Protein AF-A0A2D9LVG5-F1 (afdb_monomer)

Solvent-accessible surface area (backbone atoms only — not comparable to full-atom values): 4808 Å² total; per-residue (Å²): 133,91,82,50,67,48,72,52,91,56,69,83,77,86,56,97,64,73,81,62,81,56,62,69,61,49,50,52,51,52,55,50,40,47,76,71,63,34,55,28,38,30,35,50,48,58,34,73,47,58,94,80,75,43,75,42,57,37,68,70,62,54,69,75,56,94,63,94,74,41,44,82,44,74,46,132

Mean predicted aligned error: 7.35 Å

Secondary structure (DSSP, 8-state):
----EEE----TTSSSS-SS--HHHHHHHHHHHHHTT-SEEEEESEEEEGGGTEEEEHHHHHTTS--SSPEEEEE-

Sequence (76 aa):
MIKFGVCLPSFQGASSRPHTIDFDGLESIALRAEELGCDSLWAADHVMLRREGGMHEVGRILAHWHLPRAAFVWAL

Nearest PDB structures (foldseek):
  8cbb-assembly1_B  TM=6.497E-01  e=3.337E-01  Enhygromyxa salina
  2zic-assembly1_A  TM=5.240E-01  e=1.598E+00  unclassified
  3k9w-assembly1_A  TM=3.822E-01  e=4.382E-01  Burkholderia pseudomallei 1710b
  8xsv-assembly1_E  TM=3.902E-01  e=1.493E+00  Helicobacter pylori 26695
  5lgv-assembly1_B  TM=5.472E-01  e=4.752E+00  Streptomyces coelicolor A3(2)

Foldseek 3Di:
DDAAEEEQPLDQPPDPDDNDDPLVVSLVVLVVCLVVPHQAYEYEQWHADPDVRDIDGVVVSCVPHDRPHHDYDYDD

Structure (mmCIF, N/CA/C/O backbone):
data_AF-A0A2D9LVG5-F1
#
_entry.id   AF-A0A2D9LVG5-F1
#
loop_
_atom_site.group_PDB
_atom_site.id
_atom_site.type_symbol
_atom_site.label_atom_id
_atom_site.label_alt_id
_atom_site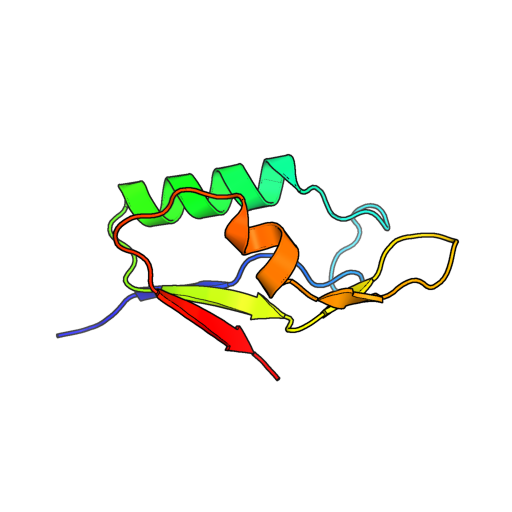.label_comp_id
_atom_site.label_asym_id
_atom_site.label_entity_id
_atom_site.label_seq_id
_atom_site.pdbx_PDB_ins_code
_atom_site.Cartn_x
_atom_site.Cartn_y
_atom_site.Cartn_z
_atom_site.occupancy
_atom_s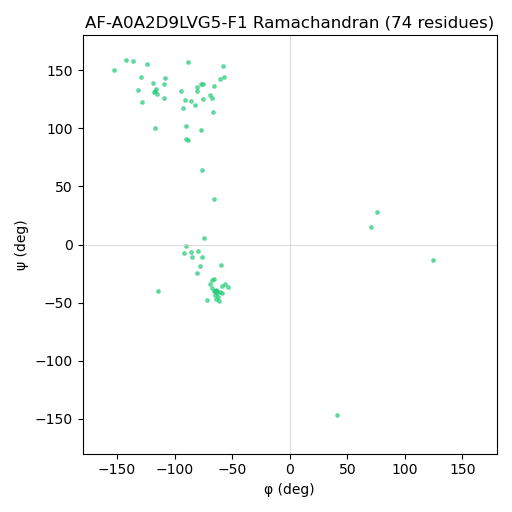ite.B_iso_or_equiv
_atom_site.auth_seq_id
_atom_site.auth_comp_id
_atom_site.auth_asym_id
_atom_site.auth_atom_id
_atom_site.pdbx_PDB_model_num
ATOM 1 N N . MET A 1 1 ? -4.904 -6.971 22.769 1.00 75.38 1 MET A N 1
ATOM 2 C CA . MET A 1 1 ? -5.753 -6.971 21.558 1.00 75.38 1 MET A CA 1
ATOM 3 C C . MET A 1 1 ? -4.860 -7.318 20.378 1.00 75.38 1 MET A C 1
ATOM 5 O O . MET A 1 1 ? -3.736 -6.830 20.359 1.00 75.38 1 MET A O 1
ATOM 9 N N . ILE A 1 2 ? -5.293 -8.205 19.483 1.00 87.19 2 ILE A N 1
ATOM 10 C CA . ILE A 1 2 ? -4.497 -8.614 18.312 1.00 87.19 2 ILE A CA 1
ATOM 11 C C . ILE A 1 2 ? -4.572 -7.498 17.265 1.00 87.19 2 ILE A C 1
ATOM 13 O O . ILE A 1 2 ? -5.646 -6.934 17.078 1.00 87.19 2 ILE A O 1
ATOM 17 N N . LYS A 1 3 ? -3.439 -7.183 16.629 1.00 89.06 3 LYS A N 1
ATOM 18 C CA . LYS A 1 3 ? -3.347 -6.234 15.515 1.00 89.06 3 LYS A CA 1
ATOM 19 C C . LYS A 1 3 ? -3.091 -6.978 14.213 1.00 89.06 3 LYS A C 1
ATOM 21 O O . LYS A 1 3 ? -2.329 -7.946 14.214 1.00 89.06 3 LYS A O 1
ATOM 26 N N . PHE A 1 4 ? -3.687 -6.511 13.124 1.00 89.94 4 PHE A N 1
ATOM 27 C CA . PHE A 1 4 ? -3.533 -7.103 11.798 1.00 89.94 4 PHE A CA 1
ATOM 28 C C . PHE A 1 4 ? -2.887 -6.108 10.838 1.00 89.94 4 PHE A C 1
ATOM 30 O O . PHE A 1 4 ? -3.299 -4.955 10.753 1.00 89.94 4 PHE A O 1
ATOM 37 N N . GLY A 1 5 ? -1.866 -6.559 10.113 1.00 89.94 5 GLY A N 1
ATOM 38 C CA . GLY A 1 5 ? -1.182 -5.769 9.095 1.00 89.94 5 GLY A CA 1
ATOM 39 C C . GLY A 1 5 ? -1.186 -6.469 7.744 1.00 89.94 5 GLY A C 1
ATOM 40 O O . GLY A 1 5 ? -1.288 -7.695 7.676 1.00 89.94 5 GLY A O 1
ATOM 41 N N . VAL A 1 6 ? -1.062 -5.686 6.676 1.00 89.88 6 VAL A N 1
ATOM 42 C CA . VAL A 1 6 ? -0.961 -6.188 5.300 1.00 89.88 6 VAL A CA 1
ATOM 43 C C . VAL A 1 6 ? 0.405 -5.828 4.735 1.00 89.88 6 VAL A C 1
ATOM 45 O O . VAL A 1 6 ? 0.810 -4.672 4.786 1.00 89.88 6 VAL A O 1
ATOM 48 N N . CYS A 1 7 ? 1.104 -6.818 4.180 1.00 87.81 7 CYS A N 1
ATOM 49 C CA . CYS A 1 7 ? 2.320 -6.600 3.403 1.00 87.81 7 CYS A CA 1
ATOM 50 C C . CYS A 1 7 ? 1.955 -6.467 1.925 1.00 87.81 7 CYS A C 1
ATOM 52 O O . CYS A 1 7 ? 1.390 -7.387 1.328 1.00 87.81 7 CYS A O 1
ATOM 54 N N . LEU A 1 8 ? 2.244 -5.302 1.355 1.00 84.75 8 LEU A N 1
ATOM 55 C CA . LEU A 1 8 ? 2.033 -5.000 -0.046 1.00 84.75 8 LEU A CA 1
ATOM 56 C C . LEU A 1 8 ? 2.956 -5.877 -0.903 1.00 84.75 8 LEU A C 1
ATOM 58 O O . LEU A 1 8 ? 4.139 -6.019 -0.585 1.00 84.75 8 LEU A O 1
ATOM 62 N N . PRO A 1 9 ? 2.455 -6.464 -2.004 1.00 78.38 9 PRO A N 1
ATOM 63 C CA . PRO A 1 9 ? 3.242 -7.345 -2.860 1.00 78.38 9 PRO A CA 1
ATOM 64 C C . PRO A 1 9 ? 4.217 -6.551 -3.752 1.00 78.38 9 PRO A C 1
ATOM 66 O O . PRO A 1 9 ? 4.116 -6.566 -4.976 1.00 78.38 9 PRO A O 1
ATOM 69 N N . SER A 1 10 ? 5.177 -5.854 -3.138 1.00 70.81 10 SER A N 1
ATOM 70 C CA . SER A 1 10 ? 6.195 -5.029 -3.803 1.00 70.81 10 SER A CA 1
ATOM 71 C C . SER A 1 10 ? 7.436 -5.819 -4.246 1.00 70.81 10 SER A C 1
ATOM 73 O O . SER A 1 10 ? 8.309 -5.276 -4.924 1.00 70.81 10 SER A O 1
ATOM 75 N N . PHE A 1 11 ? 7.531 -7.104 -3.881 1.00 65.00 11 PHE A N 1
ATOM 76 C CA . PHE A 1 11 ? 8.663 -7.969 -4.215 1.00 65.00 11 PHE A CA 1
ATOM 77 C C . PHE A 1 11 ? 8.602 -8.445 -5.668 1.00 65.00 11 PHE A C 1
ATOM 79 O O . PHE A 1 11 ? 7.950 -9.434 -6.013 1.00 65.00 11 PHE A O 1
ATOM 86 N N . GLN A 1 12 ? 9.359 -7.765 -6.522 1.00 58.53 12 GLN A N 1
ATOM 87 C CA . GLN A 1 12 ? 9.708 -8.273 -7.841 1.00 58.53 12 GLN A CA 1
ATOM 88 C C . GLN A 1 12 ? 10.629 -9.501 -7.693 1.00 58.53 12 GLN A C 1
ATOM 90 O O . GLN A 1 12 ? 11.756 -9.368 -7.229 1.00 58.53 12 GLN A O 1
ATOM 95 N N . GLY A 1 13 ? 10.160 -10.694 -8.084 1.00 50.34 13 GLY A N 1
ATOM 96 C CA . GLY A 1 13 ? 10.993 -11.908 -8.188 1.00 50.34 13 GLY A CA 1
ATOM 97 C C . GLY A 1 13 ? 10.533 -13.137 -7.393 1.00 50.34 13 GLY A C 1
ATOM 98 O O . GLY A 1 13 ? 10.995 -14.235 -7.682 1.00 50.34 13 GLY A O 1
ATOM 99 N N . ALA A 1 14 ? 9.591 -13.000 -6.454 1.00 51.31 14 ALA A N 1
ATOM 100 C CA . ALA A 1 14 ? 9.027 -14.141 -5.713 1.00 51.31 14 ALA A CA 1
ATOM 101 C C . ALA A 1 14 ? 7.777 -14.761 -6.381 1.00 51.31 14 ALA A C 1
ATOM 103 O O . ALA A 1 14 ? 7.212 -15.726 -5.872 1.00 51.31 14 ALA A O 1
ATOM 104 N N . SER A 1 15 ? 7.326 -14.213 -7.518 1.00 52.78 15 SER A N 1
ATOM 105 C CA . SER A 1 15 ? 6.170 -14.712 -8.275 1.00 52.78 15 SER A CA 1
ATOM 106 C C . SER A 1 15 ? 6.449 -14.741 -9.782 1.00 52.78 15 SER A C 1
ATOM 108 O O . SER A 1 15 ? 7.302 -14.009 -10.276 1.00 52.78 15 SER A O 1
ATOM 110 N N . SER A 1 16 ? 5.706 -15.570 -10.519 1.00 52.09 16 SER A N 1
ATOM 111 C CA . SER A 1 16 ? 5.801 -15.753 -11.979 1.00 5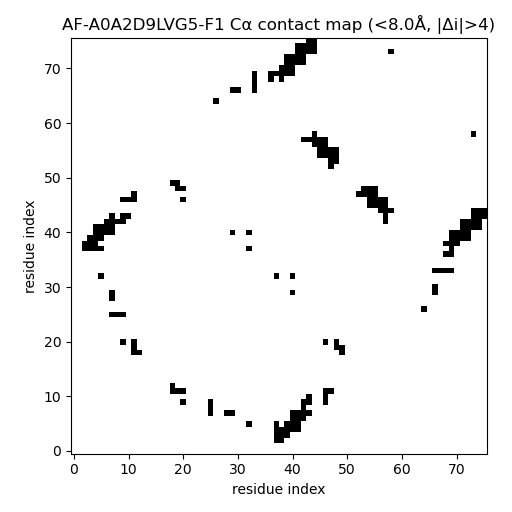2.09 16 SER A CA 1
ATOM 112 C C . SER A 1 16 ? 5.203 -14.608 -12.818 1.00 52.09 16 SER A C 1
ATOM 114 O O . SER A 1 16 ? 5.084 -14.729 -14.037 1.00 52.09 16 SER A O 1
ATOM 116 N N . ARG A 1 17 ? 4.771 -13.518 -12.176 1.00 52.19 17 ARG A N 1
ATOM 117 C CA . ARG A 1 17 ? 4.091 -12.373 -12.802 1.00 52.19 17 ARG A CA 1
ATOM 118 C C . ARG A 1 17 ? 5.100 -11.326 -13.304 1.00 52.19 17 ARG A C 1
ATOM 120 O O . ARG A 1 17 ? 6.245 -11.341 -12.857 1.00 52.19 17 ARG A O 1
ATOM 127 N N . PRO A 1 18 ? 4.722 -10.474 -14.282 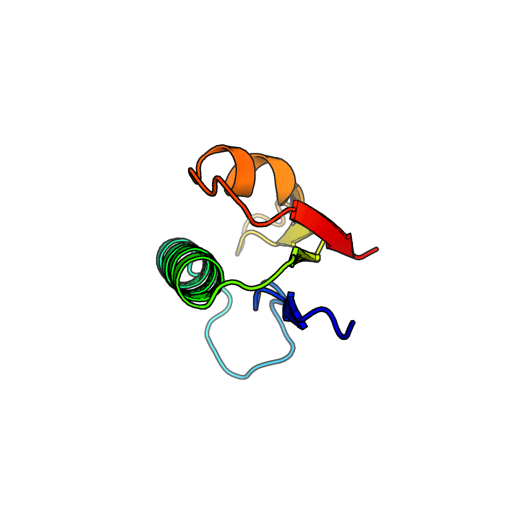1.00 52.69 18 PRO A N 1
ATOM 128 C CA . PRO A 1 18 ? 5.678 -9.672 -15.045 1.00 52.69 18 PRO A CA 1
ATOM 129 C C . PRO A 1 18 ? 6.531 -8.762 -14.156 1.00 52.69 18 PRO A C 1
ATOM 131 O O . PRO A 1 18 ? 6.092 -8.340 -13.092 1.00 52.69 18 PRO A O 1
ATOM 134 N N . HIS A 1 19 ? 7.735 -8.442 -14.647 1.00 58.31 19 HIS A N 1
ATOM 135 C CA . HIS A 1 19 ? 8.777 -7.610 -14.021 1.00 58.31 19 HIS A CA 1
ATOM 136 C C . HIS A 1 19 ? 8.392 -6.118 -13.848 1.00 58.31 19 HIS A C 1
ATOM 138 O O . HIS A 1 19 ? 9.186 -5.200 -14.086 1.00 58.31 19 HIS A O 1
ATOM 144 N N . THR A 1 20 ? 7.138 -5.858 -13.495 1.00 64.19 20 THR A N 1
ATOM 145 C CA . THR A 1 20 ? 6.542 -4.547 -13.288 1.00 64.19 20 THR A CA 1
ATOM 146 C C . THR A 1 20 ? 5.786 -4.509 -11.993 1.00 64.19 20 THR A C 1
ATOM 148 O O . THR A 1 20 ? 4.937 -5.361 -11.746 1.00 64.19 20 THR A O 1
ATOM 151 N N . ILE A 1 21 ? 6.030 -3.454 -11.232 1.00 72.69 21 ILE A N 1
ATOM 152 C CA . ILE A 1 21 ? 5.172 -3.110 -10.113 1.00 72.69 21 ILE A CA 1
ATOM 153 C C . ILE A 1 21 ? 3.894 -2.501 -10.668 1.00 72.69 21 ILE A C 1
ATOM 155 O O . ILE A 1 21 ? 3.933 -1.561 -11.461 1.00 72.69 21 ILE A O 1
ATOM 159 N N . ASP A 1 22 ? 2.780 -3.090 -10.261 1.00 78.31 22 ASP A N 1
ATOM 160 C CA . ASP A 1 22 ? 1.434 -2.611 -10.531 1.00 78.31 22 ASP A CA 1
ATOM 161 C C . ASP A 1 22 ? 1.031 -1.636 -9.419 1.00 78.31 22 ASP A C 1
ATOM 163 O O . ASP A 1 22 ? 0.539 -2.051 -8.372 1.00 78.31 22 ASP A O 1
ATOM 167 N N . PHE A 1 23 ? 1.325 -0.348 -9.610 1.00 79.44 23 PHE A N 1
ATOM 168 C CA . PHE A 1 23 ? 1.062 0.679 -8.598 1.00 79.44 23 PHE A CA 1
ATOM 169 C C . PHE A 1 23 ? -0.429 0.831 -8.289 1.00 79.44 23 PHE A C 1
ATOM 171 O O . PHE A 1 23 ? -0.779 0.924 -7.115 1.00 79.44 23 PHE A O 1
ATOM 178 N N . ASP A 1 24 ? -1.288 0.768 -9.307 1.00 82.94 24 ASP A N 1
ATOM 179 C CA . ASP A 1 24 ? -2.744 0.848 -9.146 1.00 82.94 24 ASP A CA 1
ATOM 180 C C . ASP A 1 24 ? -3.265 -0.361 -8.349 1.00 82.94 24 ASP A C 1
ATOM 182 O O . ASP A 1 24 ? -4.109 -0.234 -7.458 1.00 82.94 24 ASP A O 1
ATOM 186 N N . GLY A 1 25 ? -2.710 -1.549 -8.611 1.00 84.38 25 GLY A N 1
ATOM 187 C CA . GLY A 1 25 ? -2.996 -2.753 -7.836 1.00 84.38 25 GLY A CA 1
ATOM 188 C C . GLY A 1 25 ? -2.555 -2.644 -6.373 1.00 84.38 25 GLY A C 1
ATOM 189 O O . GLY A 1 25 ? -3.295 -3.054 -5.475 1.00 84.38 25 GLY A O 1
ATOM 190 N N . LEU A 1 26 ? -1.378 -2.068 -6.105 1.00 85.56 26 LEU A N 1
ATOM 191 C CA . LEU A 1 26 ? -0.915 -1.836 -4.734 1.00 85.56 26 LEU A CA 1
ATOM 192 C C . LEU A 1 26 ? -1.797 -0.816 -3.995 1.00 85.56 26 LEU A C 1
ATOM 194 O O . LEU A 1 26 ? -2.120 -1.043 -2.827 1.00 85.56 26 LEU A O 1
ATOM 198 N N . GLU A 1 27 ? -2.225 0.255 -4.668 1.00 87.62 27 GLU A N 1
ATOM 199 C CA . GLU A 1 27 ? -3.142 1.254 -4.106 1.00 87.62 27 GLU A CA 1
ATOM 200 C C . GLU A 1 27 ? -4.493 0.625 -3.756 1.00 87.62 27 GLU A C 1
ATOM 202 O O . GLU A 1 27 ? -5.000 0.799 -2.647 1.00 87.62 27 GLU A O 1
ATOM 207 N N . SER A 1 28 ? -5.047 -0.188 -4.660 1.00 89.75 28 SER A N 1
ATOM 208 C CA . SER A 1 28 ? -6.302 -0.903 -4.425 1.00 89.75 28 SER A CA 1
ATOM 209 C C . SER A 1 28 ? -6.228 -1.824 -3.199 1.00 89.75 28 SER A C 1
ATOM 211 O O . SER A 1 28 ? -7.160 -1.852 -2.392 1.00 89.75 28 SER A O 1
ATOM 213 N N . ILE A 1 29 ? -5.112 -2.538 -3.008 1.00 90.00 29 ILE A N 1
ATOM 214 C CA . ILE A 1 29 ? -4.889 -3.376 -1.818 1.00 90.00 29 ILE A CA 1
ATOM 215 C C . ILE A 1 29 ? -4.815 -2.515 -0.552 1.00 90.00 29 ILE A C 1
ATOM 217 O O . ILE A 1 29 ? -5.410 -2.875 0.465 1.00 90.00 29 ILE A O 1
ATOM 221 N N . ALA A 1 30 ? -4.103 -1.389 -0.607 1.00 89.56 30 ALA A N 1
ATOM 222 C CA . ALA A 1 30 ? -3.932 -0.492 0.529 1.00 89.56 30 ALA A CA 1
ATOM 223 C C . ALA A 1 30 ? -5.267 0.124 0.982 1.00 89.56 30 ALA A C 1
ATOM 225 O O . ALA A 1 30 ? -5.604 0.057 2.165 1.00 89.56 30 ALA A O 1
ATOM 226 N N . LEU A 1 31 ? -6.070 0.628 0.040 1.00 91.06 31 LEU A N 1
ATOM 227 C CA . LEU A 1 31 ? -7.421 1.133 0.302 1.00 91.06 31 LEU A CA 1
ATOM 228 C C . LEU A 1 31 ? -8.327 0.037 0.873 1.00 91.06 31 LEU A C 1
ATOM 230 O O . LEU A 1 31 ? -9.071 0.267 1.825 1.00 91.06 31 LEU A O 1
ATOM 234 N N . ARG A 1 32 ? -8.231 -1.191 0.354 1.00 93.19 32 ARG A N 1
ATOM 235 C CA . ARG A 1 32 ? -9.031 -2.302 0.873 1.00 93.19 32 ARG A CA 1
ATOM 236 C C . ARG A 1 32 ? -8.634 -2.702 2.296 1.00 93.19 32 ARG A C 1
ATOM 238 O O . ARG A 1 32 ? -9.502 -3.049 3.093 1.00 93.19 32 ARG A O 1
ATOM 245 N N . ALA A 1 33 ? -7.345 -2.672 2.626 1.00 91.50 33 ALA A N 1
ATOM 246 C CA . ALA A 1 33 ? -6.864 -2.937 3.982 1.00 91.50 33 ALA A CA 1
ATOM 247 C C . ALA A 1 33 ? -7.366 -1.877 4.978 1.00 91.50 33 ALA A C 1
ATOM 249 O O . ALA A 1 33 ? -7.771 -2.216 6.091 1.00 91.50 33 ALA A O 1
ATOM 250 N N . GLU A 1 34 ? -7.406 -0.615 4.552 1.00 90.06 34 GLU A N 1
ATOM 251 C CA . GLU A 1 34 ? -7.971 0.500 5.314 1.00 90.06 34 GLU A CA 1
ATOM 252 C C . GLU A 1 34 ? -9.472 0.291 5.594 1.00 90.06 34 GLU A C 1
ATOM 254 O O . GLU A 1 34 ? -9.904 0.366 6.746 1.00 90.06 34 GLU A O 1
ATOM 259 N N . GLU A 1 35 ? -10.262 -0.060 4.571 1.00 92.25 35 GLU A N 1
ATOM 260 C CA . GLU A 1 35 ? -11.695 -0.373 4.710 1.00 92.25 35 GLU A CA 1
ATOM 261 C C . GLU A 1 35 ? -11.965 -1.532 5.679 1.00 92.25 35 GLU A C 1
ATOM 263 O O . GLU A 1 35 ? -12.970 -1.539 6.391 1.00 92.25 35 GLU A O 1
ATOM 268 N N . LEU A 1 36 ? -11.074 -2.526 5.703 1.00 93.06 36 LEU A N 1
ATOM 269 C CA . LEU A 1 36 ? -11.166 -3.689 6.588 1.00 93.06 36 LEU A CA 1
ATOM 270 C C . LEU A 1 36 ? -10.679 -3.400 8.015 1.00 93.06 36 LEU A C 1
ATOM 272 O O . LEU A 1 36 ? -10.811 -4.257 8.889 1.00 93.06 36 LEU A O 1
ATOM 276 N N . GLY A 1 37 ? -10.142 -2.204 8.267 1.00 91.56 37 GLY A N 1
ATOM 277 C CA . GLY A 1 37 ? -9.664 -1.785 9.578 1.00 91.56 37 GLY A CA 1
ATOM 278 C C . GLY A 1 37 ? -8.322 -2.396 9.976 1.00 91.56 37 GLY A C 1
ATOM 279 O O . GLY A 1 37 ? -8.079 -2.555 11.171 1.00 91.56 37 GLY A O 1
ATOM 280 N N . CYS A 1 38 ? -7.460 -2.743 9.013 1.00 91.62 38 CYS A N 1
ATOM 281 C CA . CYS A 1 38 ? -6.091 -3.167 9.306 1.00 91.62 38 CYS A CA 1
ATOM 282 C C . CYS A 1 38 ? -5.307 -2.050 10.019 1.00 91.62 38 CYS A C 1
ATOM 284 O O . CYS A 1 38 ? -5.442 -0.870 9.708 1.00 91.62 38 CYS A O 1
ATOM 286 N N . ASP A 1 39 ? -4.458 -2.430 10.972 1.00 90.44 39 ASP A N 1
ATOM 287 C CA . ASP A 1 39 ? -3.701 -1.502 11.816 1.00 90.44 39 ASP A CA 1
ATOM 288 C C . ASP A 1 39 ? -2.445 -0.949 11.125 1.00 90.44 39 ASP A C 1
ATOM 290 O O . ASP A 1 39 ? -1.918 0.091 11.523 1.00 90.44 39 ASP A O 1
ATOM 294 N N . SER A 1 40 ? -1.903 -1.675 10.143 1.00 89.25 40 SER A N 1
ATOM 295 C CA . SER A 1 40 ? -0.647 -1.303 9.485 1.00 89.25 40 SER A CA 1
ATOM 296 C C . SER A 1 40 ? -0.540 -1.810 8.053 1.00 89.25 40 SER A C 1
ATOM 298 O O . SER A 1 40 ? -1.048 -2.882 7.711 1.00 89.25 40 SER A O 1
ATOM 300 N N . LEU A 1 41 ? 0.186 -1.049 7.240 1.00 88.50 41 LEU A N 1
ATOM 301 C CA . LEU A 1 41 ? 0.612 -1.424 5.900 1.00 88.50 41 LEU A CA 1
ATOM 302 C C . LEU A 1 41 ? 2.129 -1.516 5.856 1.00 88.50 41 LEU A C 1
ATOM 304 O O . LEU A 1 41 ? 2.830 -0.635 6.350 1.00 88.50 41 LEU A O 1
ATOM 308 N N . TRP A 1 42 ? 2.618 -2.593 5.257 1.00 86.62 42 TRP A N 1
ATOM 309 C CA . TRP A 1 42 ? 4.032 -2.903 5.150 1.00 86.62 42 TRP A CA 1
ATOM 310 C C . TRP A 1 42 ? 4.414 -2.950 3.687 1.00 86.62 42 TRP A C 1
ATOM 312 O O . TRP A 1 42 ? 3.683 -3.502 2.869 1.00 86.62 42 TRP A O 1
ATOM 322 N N . ALA A 1 43 ? 5.570 -2.406 3.359 1.00 80.75 43 ALA A N 1
ATOM 323 C CA . ALA A 1 43 ? 6.156 -2.570 2.045 1.00 80.75 43 ALA A CA 1
ATOM 324 C C . ALA A 1 43 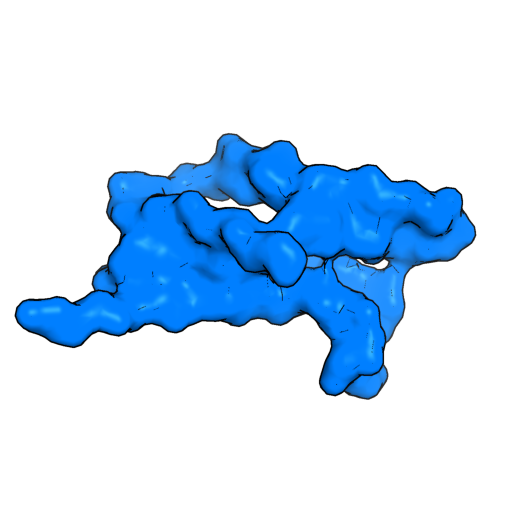? 7.668 -2.714 2.183 1.00 80.75 43 ALA A C 1
ATOM 326 O O . ALA A 1 43 ? 8.248 -2.312 3.197 1.00 80.75 43 ALA A O 1
ATOM 327 N N . ALA A 1 44 ? 8.297 -3.299 1.164 1.00 79.00 44 ALA A N 1
ATOM 328 C CA . ALA A 1 44 ? 9.748 -3.241 1.059 1.00 79.00 44 ALA A CA 1
ATOM 329 C C . ALA A 1 44 ? 10.189 -1.772 1.033 1.00 79.00 44 ALA A C 1
ATOM 331 O O . ALA A 1 44 ? 9.510 -0.943 0.432 1.00 79.00 44 ALA A O 1
ATOM 332 N N . ASP A 1 45 ? 11.325 -1.460 1.650 1.00 77.00 45 ASP A N 1
ATOM 333 C CA . ASP A 1 45 ? 11.866 -0.096 1.663 1.00 77.00 45 ASP A CA 1
ATOM 334 C C . ASP A 1 45 ? 12.068 0.464 0.242 1.00 77.00 45 ASP A C 1
ATOM 336 O O . ASP A 1 45 ? 11.814 1.633 -0.063 1.00 77.00 45 ASP A O 1
ATOM 340 N N . HIS A 1 46 ? 12.425 -0.438 -0.670 1.00 77.00 46 HIS A N 1
ATOM 341 C CA . HIS A 1 46 ? 12.743 -0.126 -2.043 1.00 77.00 46 HIS A CA 1
ATOM 342 C C . HIS A 1 46 ? 11.981 -0.997 -3.031 1.00 77.00 46 HIS A C 1
ATOM 344 O O . HIS A 1 46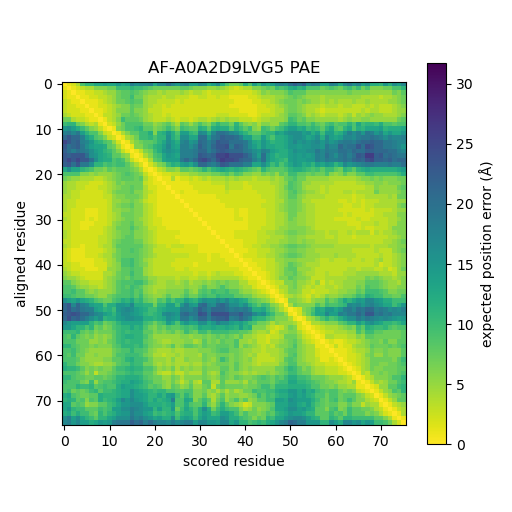 ? 11.785 -2.200 -2.846 1.00 77.00 46 HIS A O 1
ATOM 350 N N . VAL A 1 47 ? 11.622 -0.376 -4.146 1.00 73.94 47 VAL A N 1
ATOM 351 C CA . VAL A 1 47 ? 11.049 -1.034 -5.307 1.00 73.94 47 VAL A CA 1
ATOM 352 C C . VAL A 1 47 ? 11.958 -0.885 -6.518 1.00 73.94 47 VAL A C 1
ATOM 354 O O . VAL A 1 47 ? 12.403 0.212 -6.858 1.00 73.94 47 VAL A O 1
ATOM 357 N N . MET A 1 48 ? 12.205 -2.000 -7.202 1.00 69.50 48 MET A N 1
ATOM 358 C CA . MET A 1 48 ? 12.997 -2.020 -8.430 1.00 69.50 48 MET A CA 1
ATOM 359 C C . MET A 1 48 ? 12.121 -1.629 -9.621 1.00 69.50 48 MET A C 1
ATOM 361 O O . MET A 1 48 ? 11.137 -2.307 -9.938 1.00 69.50 48 MET A O 1
ATOM 365 N N . LEU A 1 49 ? 12.491 -0.551 -10.310 1.00 64.69 49 LEU A N 1
ATOM 366 C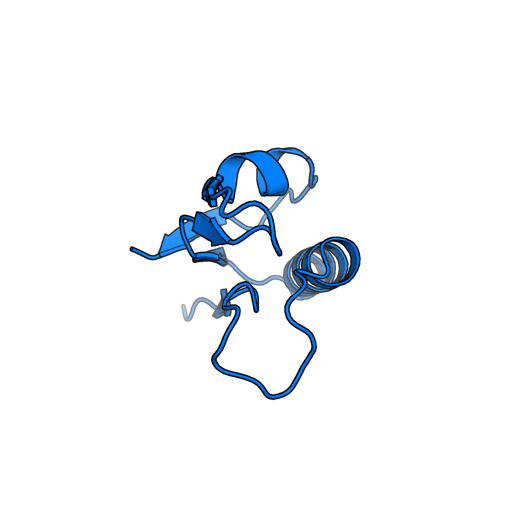 CA . LEU A 1 49 ? 11.862 -0.125 -11.552 1.00 64.69 49 LEU A CA 1
ATOM 367 C C . LEU A 1 49 ? 12.562 -0.762 -12.760 1.00 64.69 49 LEU A C 1
ATOM 369 O O . LEU A 1 49 ? 13.588 -0.275 -13.226 1.00 64.69 49 LEU A O 1
ATOM 373 N N . ARG A 1 50 ? 11.941 -1.811 -13.318 1.00 66.06 50 ARG A N 1
ATOM 374 C CA . ARG A 1 50 ? 12.117 -2.296 -14.706 1.00 66.06 50 ARG A CA 1
ATOM 375 C C . ARG A 1 50 ? 13.586 -2.285 -15.227 1.00 66.06 50 ARG A C 1
ATOM 377 O O . ARG A 1 50 ? 14.532 -2.605 -14.518 1.00 66.06 50 ARG A O 1
ATOM 384 N N . ARG A 1 51 ? 13.742 -2.032 -16.534 1.00 49.97 51 ARG A N 1
ATOM 385 C CA . ARG A 1 51 ? 14.905 -2.231 -17.415 1.00 49.97 51 ARG A CA 1
ATOM 386 C C . ARG A 1 51 ? 16.016 -1.187 -17.239 1.00 49.97 51 ARG A C 1
ATOM 388 O O . ARG A 1 51 ? 17.093 -1.376 -17.789 1.00 49.97 51 ARG A O 1
ATOM 395 N N . GLU A 1 52 ? 15.743 -0.110 -16.506 1.00 56.53 52 GLU A N 1
ATOM 396 C CA . GLU A 1 52 ? 16.685 0.996 -16.284 1.00 56.53 52 GLU A CA 1
ATOM 397 C C . GLU A 1 52 ? 17.533 0.807 -15.017 1.00 56.53 52 GLU A C 1
ATOM 399 O O . GLU A 1 52 ? 18.476 1.560 -14.797 1.00 56.53 52 GLU A O 1
ATOM 404 N N . GLY A 1 53 ? 17.238 -0.210 -14.193 1.00 57.41 53 GLY A N 1
ATOM 405 C CA . GLY A 1 53 ? 17.997 -0.489 -12.968 1.00 57.41 53 GLY A CA 1
ATOM 406 C C . GLY A 1 53 ? 17.787 0.549 -11.862 1.00 57.41 53 GLY A C 1
ATOM 407 O O . GLY A 1 53 ? 18.562 0.592 -10.910 1.00 57.41 53 GLY A O 1
ATOM 408 N N . GLY A 1 54 ? 16.754 1.388 -11.983 1.00 64.62 54 GLY A N 1
ATOM 409 C CA . GLY A 1 54 ? 16.412 2.395 -10.987 1.00 64.62 54 GLY A CA 1
ATOM 410 C C . GLY A 1 54 ? 15.750 1.769 -9.764 1.00 64.62 54 GLY A C 1
ATOM 411 O O . GLY A 1 54 ? 14.881 0.904 -9.884 1.00 64.62 54 GLY A O 1
ATOM 412 N N . MET A 1 55 ? 16.136 2.235 -8.582 1.00 70.50 55 MET A N 1
ATOM 413 C CA . MET A 1 55 ? 15.516 1.872 -7.314 1.00 70.50 55 MET A CA 1
ATOM 414 C C . MET A 1 55 ? 14.747 3.087 -6.795 1.00 70.50 55 MET A C 1
ATOM 416 O O . MET A 1 55 ? 15.312 4.176 -6.707 1.00 70.50 55 MET A O 1
ATOM 420 N N . HIS A 1 56 ? 13.462 2.921 -6.488 1.00 71.50 56 HIS A N 1
ATOM 421 C CA . HIS A 1 56 ? 12.659 3.970 -5.865 1.00 71.50 56 HIS A CA 1
ATOM 422 C C . HIS A 1 56 ? 12.345 3.606 -4.424 1.00 71.50 56 HIS A C 1
ATOM 424 O O . HIS A 1 56 ? 11.999 2.465 -4.123 1.00 71.50 56 HIS A O 1
ATOM 430 N N . GLU A 1 57 ? 12.441 4.598 -3.549 1.00 74.25 57 GLU A N 1
ATOM 431 C CA . GLU A 1 57 ? 11.976 4.494 -2.174 1.00 74.25 57 GLU A CA 1
ATOM 432 C C . GLU A 1 57 ? 10.447 4.390 -2.169 1.00 74.25 57 GLU A C 1
ATOM 434 O O . GLU A 1 57 ? 9.745 5.232 -2.745 1.00 74.25 57 GLU A O 1
A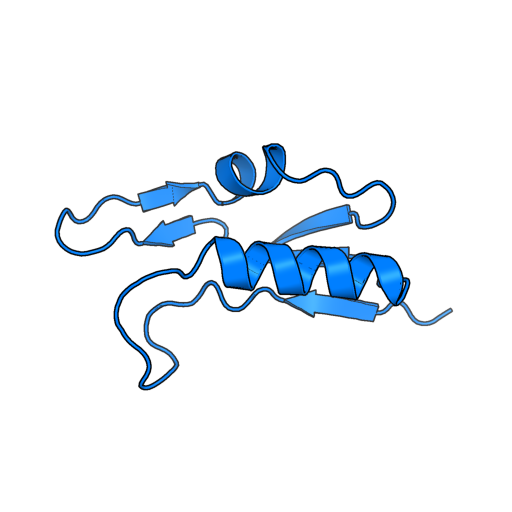TOM 439 N N . VAL A 1 58 ? 9.920 3.355 -1.518 1.00 75.56 58 VAL A N 1
ATOM 440 C CA . VAL A 1 58 ? 8.477 3.100 -1.484 1.00 75.56 58 VAL A CA 1
ATOM 441 C C . VAL A 1 58 ? 7.733 4.179 -0.705 1.00 75.56 58 VAL A C 1
ATOM 443 O O . VAL A 1 58 ? 6.618 4.538 -1.081 1.00 75.56 58 VAL A O 1
ATOM 446 N N . GLY A 1 59 ? 8.368 4.786 0.301 1.00 72.31 59 GLY A N 1
ATOM 447 C CA . GLY A 1 59 ? 7.778 5.886 1.069 1.00 72.31 59 GLY A CA 1
ATOM 448 C C . GLY A 1 59 ? 7.286 7.037 0.186 1.00 72.31 59 GLY A C 1
ATOM 449 O O . GLY A 1 59 ? 6.217 7.594 0.428 1.00 72.31 59 GLY A O 1
ATOM 450 N N . ARG A 1 60 ? 8.001 7.336 -0.906 1.00 75.06 60 ARG A N 1
ATOM 451 C CA . ARG A 1 60 ? 7.614 8.390 -1.852 1.00 75.06 60 ARG A CA 1
ATOM 452 C C . ARG A 1 60 ? 6.365 8.041 -2.659 1.00 75.06 60 ARG A C 1
ATOM 454 O O . ARG A 1 60 ? 5.591 8.930 -2.982 1.00 75.06 60 ARG A O 1
ATOM 461 N N . ILE A 1 61 ? 6.173 6.765 -2.980 1.00 75.88 61 ILE A N 1
ATOM 462 C CA . ILE A 1 61 ? 4.988 6.272 -3.692 1.00 75.88 61 ILE A CA 1
ATOM 463 C C . ILE A 1 61 ? 3.778 6.305 -2.758 1.00 75.88 61 ILE A C 1
ATOM 465 O O . ILE A 1 61 ? 2.736 6.847 -3.114 1.00 75.88 61 ILE A O 1
ATOM 469 N N . LEU A 1 62 ? 3.947 5.795 -1.537 1.00 75.88 62 LEU A N 1
ATOM 470 C CA . LEU A 1 62 ? 2.883 5.716 -0.536 1.00 75.88 62 LEU A CA 1
ATOM 471 C C . LEU A 1 62 ? 2.411 7.091 -0.057 1.00 75.88 62 LEU A C 1
ATOM 473 O O . LEU A 1 62 ? 1.239 7.252 0.264 1.00 75.88 62 LEU A O 1
ATOM 477 N N . ALA A 1 63 ? 3.290 8.098 -0.054 1.00 76.25 63 ALA A N 1
ATOM 478 C CA . ALA A 1 63 ? 2.940 9.470 0.315 1.00 76.25 63 ALA A CA 1
ATOM 479 C C . ALA A 1 63 ? 1.847 10.094 -0.576 1.00 76.25 63 ALA A C 1
ATOM 481 O O . ALA A 1 63 ? 1.235 11.088 -0.186 1.00 76.25 63 ALA A O 1
ATOM 482 N N . HIS A 1 64 ? 1.596 9.530 -1.762 1.00 77.38 64 HIS A N 1
ATOM 483 C CA . HIS A 1 64 ? 0.521 9.970 -2.647 1.00 77.38 64 HIS A CA 1
ATOM 484 C C . HIS A 1 64 ? -0.841 9.342 -2.316 1.00 77.38 64 HIS A C 1
ATOM 486 O O . HIS A 1 64 ? -1.854 9.813 -2.830 1.00 77.38 64 HIS A O 1
ATOM 492 N N . TRP A 1 65 ? -0.892 8.325 -1.451 1.00 81.44 65 TRP A N 1
ATOM 493 C CA . TRP A 1 65 ? -2.134 7.657 -1.068 1.00 81.44 65 TRP A CA 1
ATOM 494 C C . TRP A 1 65 ? -2.709 8.249 0.214 1.00 81.44 65 TRP A C 1
ATOM 496 O O . TRP A 1 65 ? -2.023 8.412 1.224 1.00 81.44 65 TRP A O 1
ATOM 506 N N . HIS A 1 66 ? -4.004 8.550 0.191 1.00 78.06 66 HIS A N 1
ATOM 507 C CA . HIS A 1 66 ? -4.698 9.092 1.351 1.00 78.06 66 HIS A CA 1
ATOM 508 C C . HIS A 1 66 ? -5.275 7.964 2.220 1.00 78.06 66 HIS A C 1
ATOM 510 O O . HIS A 1 66 ? -6.404 7.529 2.005 1.00 78.06 66 HIS A O 1
ATOM 516 N N . LEU A 1 67 ? -4.494 7.496 3.201 1.00 76.06 67 LEU A N 1
ATOM 517 C CA . LEU A 1 67 ? -4.870 6.421 4.131 1.00 76.06 67 LEU A CA 1
ATOM 518 C C . LEU A 1 67 ? -4.907 6.955 5.576 1.00 76.06 67 LEU A C 1
ATOM 520 O O . LEU A 1 67 ? -3.854 7.145 6.182 1.00 76.06 67 LEU A O 1
ATOM 524 N N . PRO A 1 68 ? -6.094 7.269 6.127 1.00 68.69 68 PRO A N 1
ATOM 525 C CA . PRO A 1 68 ? -6.207 7.997 7.390 1.00 68.69 68 PRO A CA 1
ATOM 526 C C . PRO A 1 68 ? -5.957 7.159 8.656 1.00 68.69 68 PRO A C 1
ATOM 528 O O . PRO A 1 68 ? -5.727 7.755 9.711 1.00 68.69 68 PRO A O 1
ATOM 531 N N . ARG A 1 69 ? -6.027 5.819 8.607 1.00 67.31 69 ARG A N 1
ATOM 532 C CA . ARG A 1 69 ? -5.907 4.955 9.798 1.00 67.31 69 ARG A CA 1
ATOM 533 C C . ARG A 1 69 ? -4.667 4.070 9.790 1.00 67.31 69 ARG A C 1
ATOM 535 O O . ARG A 1 69 ? -4.075 3.886 10.854 1.00 67.31 69 ARG A O 1
ATOM 542 N N . ALA A 1 70 ? -4.290 3.496 8.651 1.00 70.88 70 ALA A N 1
ATOM 543 C CA . ALA A 1 70 ? -3.155 2.585 8.585 1.00 70.88 70 ALA A CA 1
ATOM 544 C C . ALA A 1 70 ? -1.820 3.318 8.804 1.00 70.88 70 ALA A C 1
ATOM 546 O O . ALA A 1 70 ? -1.502 4.292 8.125 1.00 70.88 70 ALA A O 1
ATOM 547 N N . ALA A 1 71 ? -0.997 2.813 9.727 1.00 68.12 71 ALA A N 1
ATOM 548 C CA . ALA A 1 71 ? 0.389 3.252 9.850 1.00 68.12 71 ALA A CA 1
ATOM 549 C C . ALA A 1 71 ? 1.268 2.541 8.808 1.00 68.12 71 ALA A C 1
ATOM 551 O O . ALA A 1 71 ? 1.176 1.321 8.645 1.00 68.12 71 ALA A O 1
ATOM 552 N N . PHE A 1 72 ? 2.144 3.288 8.137 1.00 68.06 72 PHE A N 1
ATOM 553 C CA . PHE A 1 72 ? 3.142 2.718 7.233 1.00 68.06 72 PHE A CA 1
ATOM 554 C C . PHE A 1 72 ? 4.344 2.194 8.021 1.00 68.06 72 PHE A C 1
ATOM 556 O O . PHE A 1 72 ? 4.870 2.883 8.897 1.00 68.06 72 PHE A O 1
ATOM 563 N N . VAL A 1 73 ? 4.774 0.972 7.710 1.00 63.41 73 VAL A N 1
ATOM 564 C CA . VAL A 1 73 ? 5.963 0.345 8.291 1.00 63.41 73 VAL A CA 1
ATOM 565 C C . VAL A 1 73 ? 6.863 -0.163 7.170 1.00 63.41 73 VAL A C 1
ATOM 567 O O . VAL A 1 73 ? 6.455 -0.967 6.334 1.00 63.41 73 VAL A O 1
ATOM 570 N N . TRP A 1 74 ? 8.105 0.305 7.165 1.00 62.66 74 TRP A N 1
ATOM 571 C CA . TRP A 1 74 ? 9.121 -0.099 6.203 1.00 62.66 74 TRP A CA 1
ATOM 572 C C . TRP A 1 74 ? 9.797 -1.371 6.711 1.00 62.66 74 TRP A C 1
ATOM 574 O O . TRP A 1 74 ? 10.301 -1.405 7.836 1.00 62.66 74 TRP A O 1
ATOM 584 N N . ALA A 1 75 ? 9.772 -2.429 5.902 1.00 59.16 75 ALA A N 1
ATOM 585 C CA . ALA A 1 75 ? 10.526 -3.647 6.174 1.00 59.16 75 ALA A CA 1
ATOM 586 C C . ALA A 1 75 ? 11.909 -3.546 5.507 1.00 59.16 75 ALA A C 1
ATOM 588 O O . ALA A 1 75 ? 11.984 -3.304 4.299 1.00 59.16 75 ALA A O 1
ATOM 589 N N . LEU A 1 76 ? 12.964 -3.707 6.319 1.00 51.47 76 LEU A N 1
ATOM 590 C CA . LEU A 1 76 ? 14.378 -3.773 5.914 1.00 51.47 76 LEU A CA 1
ATOM 591 C C . LEU A 1 76 ? 14.677 -5.005 5.051 1.00 51.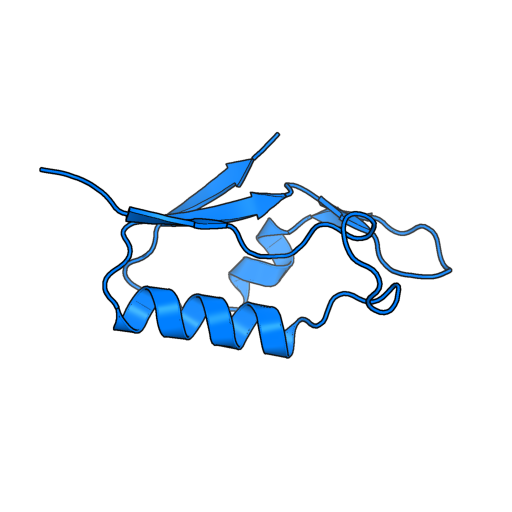47 76 LEU A C 1
ATOM 593 O O . LEU A 1 76 ? 14.159 -6.095 5.391 1.00 51.47 76 LEU A O 1
#

pLDDT: mean 75.08, std 12.81, range [49.97, 93.19]

Radius of gyration: 12.69 Å; Cα contacts (8 Å, |Δi|>4): 104; chains: 1; bounding box: 30×26×39 Å